Protein AF-A0A6A5UZW5-F1 (afdb_monomer_lite)

pLDDT: mean 86.9, std 13.1, range [46.72, 96.56]

InterPro domains:
  IPR001660 Sterile alpha motif domain [PF00536] (21-71)
  IPR013761 Sterile alpha motif/pointed domain superfamily [G3DSA:1.10.150.50] (16-81)
  IPR013761 Sterile alpha motif/pointed domain superfamily [SSF47769] (19-74)

Secondary structure (DSSP, 8-state):
----HHHHHHHHHHHHHHHHHHHTT-GGGHHHHHHTT--SHHHHTT--HHHHHHTT--HHHHHHHHHHHHHHHHHHS-----

Structure (mmCIF, N/CA/C/O backbone):
data_AF-A0A6A5UZW5-F1
#
_entry.id   AF-A0A6A5UZW5-F1
#
loop_
_atom_site.group_PDB
_atom_site.id
_atom_site.type_symbol
_atom_site.label_atom_id
_atom_site.label_alt_id
_atom_site.label_comp_id
_atom_site.label_asym_id
_atom_site.label_entity_id
_atom_site.label_seq_id
_atom_site.pdbx_PDB_ins_code
_atom_site.Cartn_x
_atom_site.Cartn_y
_atom_site.Cartn_z
_atom_site.occupancy
_atom_site.B_iso_or_equiv
_atom_site.auth_seq_id
_atom_site.auth_comp_id
_atom_site.auth_asym_id
_atom_site.auth_atom_id
_atom_site.pdbx_PDB_model_num
ATOM 1 N N . MET A 1 1 ? 32.894 -7.620 -4.480 1.00 46.72 1 MET A N 1
ATOM 2 C CA . MET A 1 1 ? 31.986 -6.489 -4.216 1.00 46.72 1 MET A CA 1
ATOM 3 C C . MET A 1 1 ? 30.898 -6.636 -5.255 1.00 46.72 1 MET A C 1
ATOM 5 O O . MET A 1 1 ? 31.193 -6.495 -6.429 1.00 46.72 1 MET A O 1
ATOM 9 N N . THR A 1 2 ? 29.768 -7.218 -4.868 1.00 53.59 2 THR A N 1
ATOM 10 C CA . THR A 1 2 ? 28.795 -7.772 -5.815 1.00 53.59 2 THR A CA 1
ATOM 11 C C . THR A 1 2 ? 27.953 -6.635 -6.377 1.00 53.59 2 THR A C 1
ATOM 13 O O . THR A 1 2 ? 26.972 -6.237 -5.759 1.00 53.59 2 THR A O 1
ATOM 16 N N . ASP A 1 3 ? 28.356 -6.092 -7.524 1.00 62.56 3 ASP A N 1
ATOM 17 C CA . ASP A 1 3 ? 27.491 -5.270 -8.370 1.00 62.56 3 ASP A CA 1
ATOM 18 C C . ASP A 1 3 ? 26.462 -6.202 -9.024 1.00 62.56 3 ASP A C 1
ATOM 20 O O . ASP A 1 3 ? 26.605 -6.598 -10.178 1.00 62.56 3 ASP A O 1
ATOM 24 N N . ASP A 1 4 ? 25.476 -6.650 -8.241 1.00 66.56 4 ASP A N 1
ATOM 25 C CA . ASP A 1 4 ? 24.322 -7.378 -8.762 1.00 66.56 4 ASP A CA 1
ATOM 26 C C . ASP A 1 4 ? 23.320 -6.357 -9.331 1.00 66.56 4 ASP A C 1
ATOM 28 O O . ASP A 1 4 ? 22.632 -5.673 -8.562 1.00 66.56 4 ASP A O 1
ATOM 32 N N . PRO A 1 5 ? 23.205 -6.225 -10.666 1.00 65.88 5 PRO A N 1
ATOM 33 C CA . PRO A 1 5 ? 22.303 -5.257 -11.283 1.00 65.88 5 PRO A CA 1
ATOM 34 C C . PRO A 1 5 ? 20.823 -5.541 -10.977 1.00 65.88 5 PRO A C 1
ATOM 36 O O . PRO A 1 5 ? 19.990 -4.636 -11.090 1.00 65.88 5 PRO A O 1
ATOM 39 N N . PHE A 1 6 ? 20.472 -6.764 -10.560 1.00 61.53 6 PHE A N 1
ATOM 40 C CA . PHE A 1 6 ? 19.103 -7.105 -10.172 1.00 61.53 6 PHE A CA 1
ATOM 41 C C . PHE A 1 6 ? 18.745 -6.553 -8.789 1.00 61.53 6 PHE A C 1
ATOM 43 O O . PHE A 1 6 ? 17.615 -6.095 -8.595 1.00 61.53 6 PHE A O 1
ATOM 50 N N . ALA A 1 7 ? 19.711 -6.486 -7.867 1.00 68.56 7 ALA A N 1
ATOM 51 C CA . ALA A 1 7 ? 19.512 -5.876 -6.553 1.00 68.56 7 ALA A CA 1
ATOM 52 C C . ALA A 1 7 ? 19.214 -4.372 -6.668 1.00 68.56 7 ALA A C 1
ATOM 54 O O . ALA A 1 7 ? 18.359 -3.844 -5.954 1.00 68.56 7 ALA A O 1
ATOM 55 N N . THR A 1 8 ? 19.852 -3.678 -7.616 1.00 73.75 8 THR A N 1
ATOM 56 C CA . THR A 1 8 ? 19.606 -2.250 -7.864 1.00 73.75 8 THR A CA 1
ATOM 57 C C . THR A 1 8 ? 18.177 -1.987 -8.340 1.00 73.75 8 THR A C 1
ATOM 59 O O . THR A 1 8 ? 17.522 -1.082 -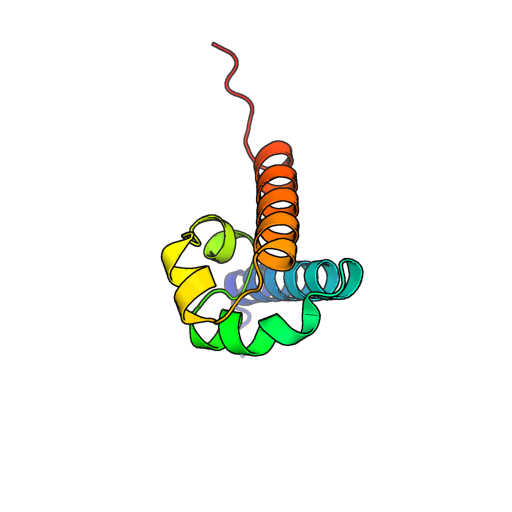7.825 1.00 73.75 8 THR A O 1
ATOM 62 N N . LYS A 1 9 ? 17.654 -2.791 -9.277 1.00 72.69 9 LYS A N 1
ATOM 63 C CA . LYS A 1 9 ? 16.281 -2.622 -9.787 1.00 72.69 9 LYS A CA 1
ATOM 64 C C . LYS A 1 9 ? 15.233 -2.860 -8.695 1.00 72.69 9 LYS A C 1
ATOM 66 O O . LYS A 1 9 ? 14.308 -2.061 -8.570 1.00 72.69 9 LYS A O 1
ATOM 71 N N . ALA A 1 10 ? 15.405 -3.914 -7.896 1.00 75.94 10 ALA A N 1
ATOM 72 C CA . ALA A 1 10 ? 14.520 -4.212 -6.769 1.00 75.94 10 ALA A CA 1
ATOM 73 C C . ALA A 1 10 ? 14.536 -3.085 -5.722 1.00 75.94 10 ALA A C 1
ATOM 75 O O . ALA A 1 10 ? 13.488 -2.656 -5.250 1.00 75.94 10 ALA A O 1
ATOM 76 N N . THR A 1 11 ? 15.716 -2.531 -5.429 1.00 82.88 11 THR A N 1
ATOM 77 C CA . THR A 1 11 ? 15.864 -1.415 -4.478 1.00 82.88 11 THR A CA 1
ATOM 78 C C . THR A 1 11 ? 15.154 -0.145 -4.962 1.00 82.88 11 THR A C 1
ATOM 80 O O . THR A 1 11 ? 14.499 0.533 -4.173 1.00 82.88 11 THR A O 1
ATOM 83 N N . ILE A 1 12 ? 15.232 0.170 -6.261 1.00 87.38 12 ILE A N 1
ATOM 84 C CA . ILE A 1 12 ? 14.518 1.318 -6.848 1.00 87.38 12 ILE A CA 1
ATOM 85 C C . ILE A 1 12 ? 13.002 1.099 -6.778 1.00 87.38 12 ILE A C 1
ATOM 87 O O . ILE A 1 12 ? 12.277 1.988 -6.336 1.00 87.38 12 ILE A O 1
ATOM 91 N N . GLY A 1 13 ? 12.525 -0.091 -7.160 1.00 86.75 13 GLY A N 1
ATOM 92 C CA . GLY A 1 13 ? 11.101 -0.434 -7.105 1.00 86.75 13 GLY A CA 1
ATOM 93 C C . GLY A 1 13 ? 10.525 -0.390 -5.686 1.00 86.75 13 GLY A C 1
ATOM 94 O O . GLY A 1 13 ? 9.407 0.093 -5.498 1.00 86.75 13 GLY A O 1
ATOM 95 N N . ALA A 1 14 ? 11.300 -0.831 -4.692 1.00 89.38 14 ALA A N 1
ATOM 96 C CA . ALA A 1 14 ? 10.939 -0.750 -3.279 1.00 89.38 14 ALA A CA 1
ATOM 97 C C . ALA A 1 14 ? 10.820 0.706 -2.804 1.00 89.38 14 ALA A C 1
ATOM 99 O O . ALA A 1 14 ? 9.794 1.094 -2.246 1.00 89.38 14 ALA A O 1
ATOM 100 N N . PHE A 1 15 ? 11.806 1.552 -3.117 1.00 92.12 15 PHE A N 1
ATOM 101 C CA . PHE A 1 15 ? 11.768 2.967 -2.741 1.00 92.12 15 PHE A CA 1
ATOM 102 C C . PHE A 1 15 ? 10.604 3.729 -3.403 1.00 92.12 15 PHE A C 1
ATOM 104 O O . PHE A 1 15 ? 9.934 4.548 -2.764 1.00 92.12 15 PHE A O 1
ATOM 111 N N . GLU A 1 16 ? 10.327 3.454 -4.683 1.00 92.38 16 GLU A N 1
ATOM 112 C CA . GLU A 1 16 ? 9.167 4.012 -5.390 1.00 92.38 16 GLU A CA 1
ATOM 113 C C . GLU A 1 16 ? 7.846 3.592 -4.736 1.00 92.38 16 GLU A C 1
ATOM 115 O O . GLU A 1 16 ? 6.920 4.402 -4.610 1.00 92.38 16 GLU A O 1
ATOM 120 N N . PHE A 1 17 ? 7.753 2.331 -4.312 1.00 94.12 17 PHE A N 1
ATOM 121 C CA . PHE A 1 17 ? 6.587 1.795 -3.622 1.00 94.12 17 PHE A CA 1
ATOM 122 C C . PHE A 1 17 ? 6.381 2.444 -2.247 1.00 94.12 17 PHE A C 1
ATOM 124 O O . PHE A 1 17 ? 5.295 2.962 -1.974 1.00 94.12 17 PHE A O 1
ATOM 131 N N . GLU A 1 18 ? 7.424 2.508 -1.421 1.00 94.50 18 GLU A N 1
ATOM 132 C CA . GLU A 1 18 ? 7.414 3.158 -0.102 1.00 94.50 18 GLU A CA 1
ATOM 133 C C . GLU A 1 18 ? 7.008 4.631 -0.199 1.00 94.50 18 GLU A C 1
ATOM 135 O O . GLU A 1 18 ? 6.110 5.099 0.512 1.00 94.50 18 GLU A O 1
ATOM 140 N N . THR A 1 19 ? 7.596 5.353 -1.155 1.00 95.38 19 THR A N 1
ATOM 141 C CA . THR A 1 19 ? 7.261 6.756 -1.423 1.00 95.38 19 THR A CA 1
ATOM 142 C C . THR A 1 19 ? 5.786 6.905 -1.799 1.00 95.38 19 THR A C 1
ATOM 144 O O . THR A 1 19 ? 5.098 7.802 -1.301 1.00 95.38 19 THR A O 1
ATOM 147 N N . ALA A 1 20 ? 5.260 6.017 -2.644 1.00 94.62 20 ALA A N 1
ATOM 148 C CA . ALA A 1 20 ? 3.858 6.054 -3.042 1.00 94.62 20 ALA A CA 1
ATOM 149 C C . ALA A 1 20 ? 2.911 5.754 -1.868 1.00 94.62 20 ALA A C 1
ATOM 151 O O . ALA A 1 20 ? 1.874 6.413 -1.744 1.00 94.62 20 ALA A O 1
ATOM 152 N N . LEU A 1 21 ? 3.253 4.801 -0.990 1.00 95.69 21 LEU A N 1
ATOM 153 C CA . LEU A 1 21 ? 2.487 4.523 0.232 1.00 95.69 21 LEU A CA 1
ATOM 154 C C . LEU A 1 21 ? 2.449 5.746 1.151 1.00 95.69 21 LEU A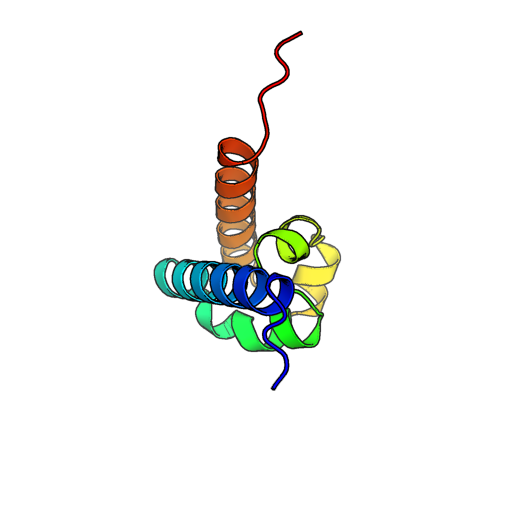 C 1
ATOM 156 O O . LEU A 1 21 ? 1.377 6.117 1.636 1.00 95.69 21 LEU A O 1
ATOM 160 N N . ALA A 1 22 ? 3.587 6.409 1.358 1.00 96.25 22 ALA A N 1
ATOM 161 C CA . ALA A 1 22 ? 3.662 7.620 2.169 1.00 96.25 22 ALA A CA 1
ATOM 162 C C . ALA A 1 22 ? 2.764 8.740 1.619 1.00 96.25 22 ALA A C 1
ATOM 164 O O . ALA A 1 22 ? 2.000 9.345 2.374 1.00 96.25 22 ALA A O 1
ATOM 165 N N . GLN A 1 23 ? 2.764 8.954 0.300 1.00 95.75 23 GLN A N 1
ATOM 166 C CA . GLN A 1 23 ? 1.955 9.992 -0.354 1.00 95.75 23 GLN A CA 1
ATOM 167 C C . GLN A 1 23 ? 0.441 9.825 -0.159 1.00 95.75 23 GLN A C 1
ATOM 169 O O . GLN A 1 23 ? -0.288 10.816 -0.142 1.00 95.75 23 GLN A O 1
ATOM 174 N N . VAL A 1 24 ? -0.055 8.594 -0.004 1.00 94.75 24 VAL A N 1
ATOM 175 C CA . VAL A 1 24 ? -1.494 8.321 0.199 1.00 94.75 24 VAL A CA 1
ATOM 176 C C . VAL A 1 24 ? -1.880 8.091 1.668 1.00 94.75 24 VAL A C 1
ATOM 178 O O . VAL A 1 24 ? -3.041 7.767 1.972 1.00 94.75 24 VAL A O 1
ATOM 181 N N . GLY A 1 25 ? -0.917 8.251 2.581 1.00 95.75 25 GLY A N 1
ATOM 182 C CA . GLY A 1 25 ? -1.090 8.027 4.015 1.00 95.75 25 GLY A CA 1
ATOM 183 C C . GLY A 1 25 ? -1.205 6.548 4.393 1.00 95.75 25 GLY A C 1
ATOM 184 O O . GLY A 1 25 ? -2.025 6.204 5.239 1.00 95.75 25 GLY A O 1
ATOM 185 N N . LEU A 1 26 ? -0.437 5.676 3.734 1.00 96.56 26 LEU A N 1
ATOM 186 C CA . LEU A 1 26 ? -0.354 4.236 4.007 1.00 96.56 26 LEU A CA 1
ATOM 187 C C . LEU A 1 26 ? 1.029 3.788 4.512 1.00 96.56 26 LEU A C 1
ATOM 189 O O . LEU A 1 26 ? 1.247 2.590 4.649 1.00 96.56 26 LEU A O 1
ATOM 193 N N . ALA A 1 27 ? 1.946 4.713 4.819 1.00 95.81 27 ALA A N 1
ATOM 194 C CA . ALA A 1 27 ? 3.301 4.386 5.285 1.00 95.81 27 ALA A CA 1
ATOM 195 C C . ALA A 1 27 ? 3.329 3.429 6.494 1.00 95.81 27 ALA A C 1
ATOM 197 O O . ALA A 1 27 ? 4.213 2.589 6.588 1.00 95.81 27 ALA A O 1
ATOM 198 N N . GLN A 1 28 ? 2.323 3.476 7.377 1.00 94.81 28 GLN A N 1
ATOM 199 C CA . GLN A 1 28 ? 2.227 2.556 8.519 1.00 94.81 28 GLN A CA 1
ATOM 200 C C . GLN A 1 28 ? 2.136 1.068 8.130 1.00 94.81 28 GLN A C 1
ATOM 202 O O . GLN A 1 28 ? 2.359 0.203 8.971 1.00 94.81 28 GLN A O 1
ATOM 207 N N . TYR A 1 29 ? 1.788 0.767 6.877 1.00 95.12 29 TYR A N 1
ATOM 208 C CA . TYR A 1 29 ? 1.672 -0.593 6.370 1.00 95.12 29 TYR A CA 1
ATOM 209 C C . TYR A 1 29 ? 2.967 -1.111 5.733 1.00 95.12 29 TYR A C 1
ATOM 211 O O . TYR A 1 29 ? 3.011 -2.287 5.394 1.00 95.12 29 TYR A O 1
ATOM 219 N N . GLU A 1 30 ? 4.018 -0.290 5.603 1.00 94.25 30 GLU A N 1
ATOM 220 C CA . GLU A 1 30 ? 5.317 -0.711 5.048 1.00 94.25 30 GLU A CA 1
ATOM 221 C C . GLU A 1 30 ? 5.895 -1.913 5.805 1.00 94.25 30 GLU A C 1
ATOM 223 O O . GLU A 1 30 ? 6.249 -2.914 5.188 1.00 94.25 30 GLU A O 1
ATOM 228 N N . GLY A 1 31 ? 5.936 -1.838 7.140 1.00 94.00 31 GLY A N 1
ATOM 229 C CA . GLY A 1 31 ? 6.434 -2.920 7.993 1.00 94.00 31 GLY A CA 1
ATOM 230 C C . GLY A 1 31 ? 5.675 -4.233 7.772 1.00 94.00 31 GLY A C 1
ATOM 231 O O . GLY A 1 31 ? 6.286 -5.196 7.310 1.00 94.00 31 GLY A O 1
ATOM 232 N N . PRO A 1 32 ? 4.345 -4.268 7.999 1.00 94.88 32 PRO A N 1
ATOM 233 C CA . PRO A 1 32 ? 3.532 -5.456 7.742 1.00 94.88 32 PRO A CA 1
ATOM 234 C C . PRO A 1 32 ? 3.662 -5.992 6.310 1.00 94.88 32 PRO A C 1
ATOM 236 O O . PRO A 1 32 ? 3.807 -7.192 6.108 1.00 94.88 32 PRO A O 1
ATOM 239 N N . LEU A 1 33 ? 3.668 -5.120 5.298 1.00 94.44 33 LEU A N 1
ATOM 240 C CA . LEU A 1 33 ? 3.846 -5.542 3.907 1.00 94.44 33 LEU A CA 1
ATOM 241 C C . LEU A 1 33 ? 5.196 -6.240 3.704 1.00 94.44 33 LEU A C 1
ATOM 243 O O . LEU A 1 33 ? 5.235 -7.334 3.140 1.00 94.44 33 LEU A O 1
ATOM 247 N N . ARG A 1 34 ? 6.281 -5.663 4.230 1.00 93.44 34 ARG A N 1
ATOM 248 C CA . ARG A 1 34 ? 7.632 -6.227 4.141 1.00 93.44 34 ARG A CA 1
ATOM 249 C C . ARG A 1 34 ? 7.757 -7.557 4.886 1.00 93.44 34 ARG A C 1
ATOM 251 O O . ARG A 1 34 ? 8.348 -8.491 4.349 1.00 93.44 34 ARG A O 1
ATOM 258 N N . GLU A 1 35 ? 7.166 -7.671 6.073 1.00 93.50 35 GLU A N 1
ATOM 259 C CA . GLU A 1 35 ? 7.120 -8.918 6.857 1.00 93.50 35 GLU A CA 1
ATOM 260 C C . GLU A 1 35 ? 6.397 -10.049 6.113 1.00 93.50 35 GLU A C 1
ATOM 262 O O . GLU A 1 35 ? 6.773 -11.215 6.228 1.00 93.50 35 GLU A O 1
ATOM 267 N N . HIS A 1 36 ? 5.401 -9.701 5.297 1.00 92.56 36 HIS A N 1
ATOM 268 C CA . HIS A 1 36 ? 4.670 -10.634 4.443 1.00 92.56 36 HIS A CA 1
ATOM 269 C C . HIS A 1 36 ? 5.295 -10.835 3.047 1.00 92.56 36 HIS A C 1
ATOM 271 O O . HIS A 1 36 ? 4.739 -11.575 2.235 1.00 92.56 36 HIS A O 1
ATOM 277 N N . GLY A 1 37 ? 6.452 -10.225 2.765 1.00 91.62 37 GLY A N 1
ATOM 278 C CA . GLY A 1 37 ? 7.188 -10.384 1.506 1.00 91.62 37 GLY A CA 1
ATOM 279 C C . GLY A 1 37 ? 6.752 -9.454 0.367 1.00 91.62 37 GLY A C 1
ATOM 280 O O . GLY A 1 37 ? 7.202 -9.627 -0.764 1.00 91.62 37 GLY A O 1
ATOM 281 N N . PHE A 1 38 ? 5.907 -8.460 0.643 1.00 94.25 38 PHE A N 1
ATOM 282 C CA . PHE A 1 38 ? 5.517 -7.419 -0.311 1.00 94.25 38 PHE A CA 1
ATOM 283 C C . PHE A 1 38 ? 6.506 -6.249 -0.233 1.00 94.25 38 PHE A C 1
ATOM 285 O O . PHE A 1 38 ? 6.317 -5.307 0.537 1.00 94.25 38 PHE A O 1
ATOM 292 N N . LEU A 1 39 ? 7.593 -6.346 -1.000 1.00 92.31 39 LEU A N 1
ATOM 293 C CA . LEU A 1 39 ? 8.726 -5.412 -0.958 1.00 92.31 39 LEU A CA 1
ATOM 294 C C . LEU A 1 39 ? 8.606 -4.260 -1.962 1.00 92.31 39 LEU A C 1
ATOM 296 O O . LEU A 1 39 ? 9.225 -3.218 -1.779 1.00 92.31 39 LEU A O 1
ATOM 300 N N . ASP A 1 40 ? 7.844 -4.452 -3.033 1.00 93.62 40 ASP A N 1
ATOM 301 C CA . ASP A 1 40 ? 7.800 -3.559 -4.187 1.00 93.62 40 ASP A CA 1
ATOM 302 C C . ASP A 1 40 ? 6.469 -3.669 -4.948 1.00 93.62 40 ASP A C 1
ATOM 304 O O . ASP A 1 40 ? 5.552 -4.409 -4.581 1.00 93.62 40 ASP A O 1
ATOM 308 N N . TRP A 1 41 ? 6.360 -2.921 -6.047 1.00 93.12 41 TRP A N 1
ATOM 309 C CA . TRP A 1 41 ? 5.184 -2.963 -6.908 1.00 93.12 41 TRP A CA 1
ATOM 310 C C . TRP A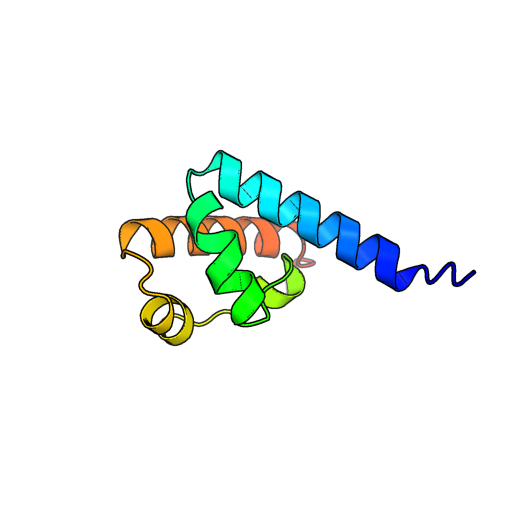 1 41 ? 4.935 -4.329 -7.559 1.00 93.12 41 TRP A C 1
ATOM 312 O O . TRP A 1 41 ? 3.778 -4.689 -7.770 1.00 93.12 41 TRP A O 1
ATOM 322 N N . GLU A 1 42 ? 5.979 -5.087 -7.888 1.00 89.94 42 GLU A N 1
ATOM 323 C CA . GLU A 1 42 ? 5.842 -6.391 -8.542 1.00 89.94 42 GLU A CA 1
ATOM 324 C C . GLU A 1 42 ? 5.195 -7.398 -7.586 1.00 89.94 42 GLU A C 1
ATOM 326 O O . GLU A 1 42 ? 4.148 -7.970 -7.895 1.00 89.94 42 GLU A O 1
ATOM 331 N N . SER A 1 43 ? 5.734 -7.509 -6.374 1.00 92.12 43 SER A N 1
ATOM 332 C CA . SER A 1 43 ? 5.198 -8.367 -5.315 1.00 92.12 43 SER A CA 1
ATOM 333 C C . SER A 1 43 ? 3.806 -7.927 -4.848 1.00 92.12 43 SER A C 1
ATOM 335 O O . SER A 1 43 ? 2.902 -8.760 -4.735 1.00 92.12 43 SER A O 1
ATOM 337 N N . VAL A 1 44 ? 3.574 -6.626 -4.628 1.00 94.38 44 VAL A N 1
ATOM 338 C CA . VAL A 1 44 ? 2.283 -6.138 -4.108 1.00 94.38 44 VAL A CA 1
ATOM 339 C C . VAL A 1 44 ? 1.142 -6.272 -5.119 1.00 94.38 44 VAL A C 1
ATOM 341 O O . VAL A 1 44 ? -0.016 -6.344 -4.717 1.00 94.38 44 VAL A O 1
ATOM 344 N N . THR A 1 45 ? 1.417 -6.342 -6.428 1.00 93.19 45 THR A N 1
ATOM 345 C CA . THR A 1 45 ? 0.344 -6.558 -7.418 1.00 93.19 45 THR A CA 1
ATOM 346 C C . THR A 1 45 ? -0.363 -7.904 -7.253 1.00 93.19 45 THR A C 1
ATOM 348 O O . THR A 1 45 ? -1.523 -8.024 -7.648 1.00 93.19 45 THR A O 1
ATOM 351 N N . GLY A 1 46 ? 0.297 -8.886 -6.628 1.00 90.94 46 GLY A N 1
ATOM 352 C CA . GLY A 1 46 ? -0.272 -10.194 -6.303 1.00 90.94 46 GLY A CA 1
ATOM 353 C C . GLY A 1 46 ? -1.023 -10.263 -4.969 1.00 90.94 46 GLY A C 1
ATOM 354 O O . GLY A 1 46 ? -1.534 -11.328 -4.629 1.00 90.94 46 GLY A O 1
ATOM 355 N N . ILE A 1 47 ? -1.095 -9.170 -4.201 1.00 94.06 47 ILE A N 1
ATOM 356 C CA . ILE A 1 47 ? -1.714 -9.176 -2.870 1.00 94.06 4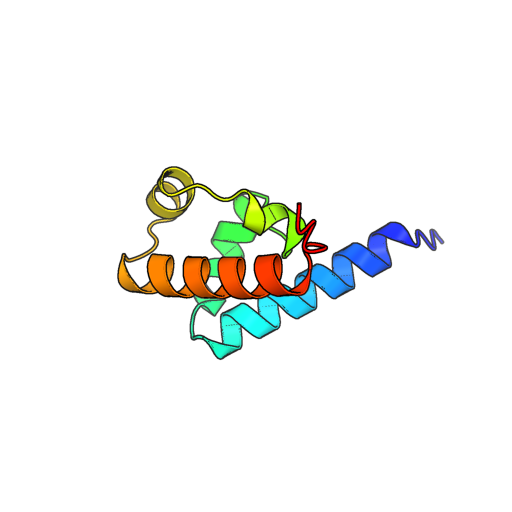7 ILE A CA 1
ATOM 357 C C . ILE A 1 47 ? -3.221 -9.454 -2.940 1.00 94.06 47 ILE A C 1
ATOM 359 O O . ILE A 1 47 ? -3.956 -8.827 -3.711 1.00 94.06 47 ILE A O 1
ATOM 363 N N . THR A 1 48 ? -3.713 -10.364 -2.098 1.00 91.94 48 THR A N 1
ATOM 364 C CA . THR A 1 48 ? -5.146 -10.683 -2.042 1.00 91.94 48 THR A CA 1
ATOM 365 C C . THR A 1 48 ? -5.875 -9.880 -0.965 1.00 91.94 48 THR A C 1
ATOM 367 O O . THR A 1 48 ? -5.280 -9.298 -0.053 1.00 91.94 48 THR A O 1
ATOM 370 N N . GLU A 1 49 ? -7.209 -9.865 -1.027 1.00 89.00 49 GLU A N 1
ATOM 371 C CA . GLU A 1 49 ? -8.020 -9.280 0.046 1.00 89.00 49 GLU A CA 1
ATOM 372 C C . GLU A 1 49 ? -7.832 -10.001 1.385 1.00 89.00 49 GLU A C 1
ATOM 374 O O . GLU A 1 49 ? -7.830 -9.357 2.435 1.00 89.00 49 GLU A O 1
ATOM 379 N N . SER A 1 50 ? -7.614 -11.317 1.351 1.00 90.12 50 SER A N 1
ATOM 380 C CA . SER A 1 50 ? -7.334 -12.111 2.544 1.00 90.12 50 SER A CA 1
ATOM 381 C C . SER A 1 50 ? -5.995 -11.744 3.183 1.00 90.12 50 SER A C 1
ATOM 383 O O . SER A 1 50 ? -5.916 -11.701 4.407 1.00 90.12 50 SER A O 1
ATOM 385 N N . ASP A 1 51 ? -4.967 -11.427 2.393 1.00 93.75 51 ASP A N 1
ATOM 386 C CA . ASP A 1 51 ? -3.667 -10.985 2.921 1.00 93.75 51 ASP A CA 1
ATOM 387 C C . ASP A 1 51 ? -3.788 -9.613 3.585 1.00 93.75 51 ASP A C 1
ATOM 389 O O . ASP A 1 51 ? -3.376 -9.435 4.730 1.00 93.75 51 ASP A O 1
ATOM 393 N N . MET A 1 52 ? -4.465 -8.667 2.924 1.00 93.62 52 MET A N 1
ATOM 394 C CA . MET A 1 52 ? -4.781 -7.362 3.516 1.00 93.62 52 MET A CA 1
ATOM 395 C C . MET A 1 52 ? -5.601 -7.497 4.807 1.00 93.62 52 MET A C 1
ATOM 397 O O . MET A 1 52 ? -5.413 -6.722 5.742 1.00 93.62 52 MET A O 1
ATOM 401 N N . ALA A 1 53 ? -6.515 -8.469 4.876 1.00 90.38 53 ALA A N 1
ATOM 402 C CA . ALA A 1 53 ? -7.284 -8.736 6.085 1.00 90.38 53 ALA A CA 1
ATOM 403 C C . ALA A 1 53 ? -6.430 -9.315 7.222 1.00 90.38 53 ALA A C 1
ATOM 405 O O . ALA A 1 53 ? -6.635 -8.918 8.362 1.00 90.38 53 ALA A O 1
ATOM 406 N N . LYS A 1 54 ? -5.466 -10.196 6.923 1.00 92.62 54 LYS A N 1
ATOM 407 C CA . LYS A 1 54 ? -4.519 -10.738 7.916 1.00 92.62 54 LYS A CA 1
ATOM 408 C C . LYS A 1 54 ? -3.585 -9.671 8.490 1.00 92.62 54 LYS A C 1
ATOM 410 O O . LYS A 1 54 ? -3.190 -9.788 9.639 1.00 92.62 54 LYS A O 1
ATOM 415 N N . MET A 1 55 ? -3.260 -8.644 7.706 1.00 93.69 55 MET A N 1
ATOM 416 C CA . MET A 1 55 ? -2.440 -7.500 8.129 1.00 93.69 55 MET A CA 1
ATOM 417 C C . MET A 1 55 ? -3.268 -6.344 8.726 1.00 93.69 55 MET A C 1
ATOM 419 O O . MET A 1 55 ? -2.803 -5.205 8.760 1.00 93.69 55 MET A O 1
ATOM 423 N N . ASP A 1 56 ? -4.522 -6.596 9.117 1.00 92.81 56 ASP A N 1
ATOM 424 C CA . ASP A 1 56 ? -5.421 -5.602 9.719 1.00 92.81 56 ASP A CA 1
ATOM 425 C C . ASP A 1 56 ? -5.587 -4.302 8.905 1.00 92.81 56 ASP A C 1
ATOM 427 O O . ASP A 1 56 ? -5.842 -3.213 9.438 1.00 92.81 56 ASP A O 1
ATOM 431 N N . PHE A 1 57 ? -5.514 -4.383 7.570 1.00 94.19 57 PHE A N 1
ATOM 432 C CA . PHE A 1 57 ? -5.839 -3.226 6.740 1.00 94.19 57 PHE A CA 1
ATOM 433 C C . PHE A 1 57 ? -7.290 -2.823 6.970 1.00 94.19 57 PHE A C 1
ATOM 435 O O . PHE A 1 57 ? -8.217 -3.629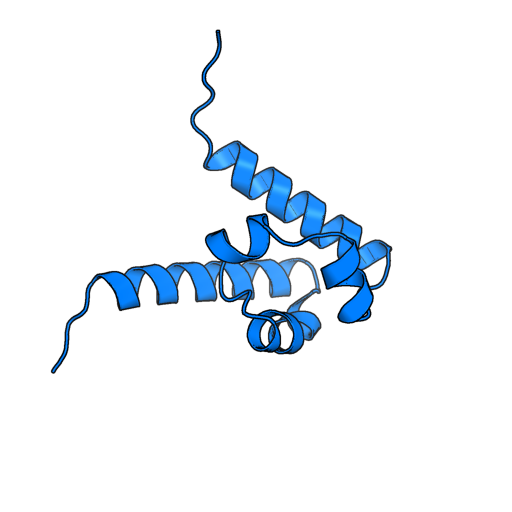 6.815 1.00 94.19 57 PHE A O 1
ATOM 442 N N . ARG A 1 58 ? -7.514 -1.536 7.224 1.00 95.38 58 ARG A N 1
ATOM 443 C CA . ARG A 1 58 ? -8.866 -0.975 7.286 1.00 95.38 58 ARG A CA 1
ATOM 444 C C . ARG A 1 58 ? -9.467 -0.948 5.883 1.00 95.38 58 ARG A C 1
ATOM 446 O O . ARG A 1 58 ? -8.764 -0.713 4.906 1.00 95.38 58 ARG A O 1
ATOM 453 N N . LEU A 1 59 ? -10.788 -1.103 5.760 1.00 93.81 59 LEU A N 1
ATOM 454 C CA . LEU A 1 59 ? -11.471 -1.133 4.455 1.00 93.81 59 LEU A CA 1
ATOM 455 C C . LEU A 1 59 ? -11.147 0.085 3.565 1.00 93.81 59 LEU A C 1
ATOM 457 O O . LEU A 1 59 ? -10.985 -0.052 2.352 1.00 93.81 59 LEU A O 1
ATOM 461 N N . GLY A 1 60 ? -11.039 1.279 4.158 1.00 95.44 60 GLY A N 1
ATOM 462 C CA . GLY A 1 60 ? -10.650 2.496 3.439 1.00 95.44 60 GLY A CA 1
ATOM 463 C C . GLY A 1 60 ? -9.232 2.421 2.866 1.00 95.44 60 GLY A C 1
ATOM 464 O O . GLY A 1 60 ? -9.011 2.813 1.721 1.00 95.44 60 GLY A O 1
ATOM 465 N N . ASP A 1 61 ? -8.305 1.845 3.623 1.00 96.19 61 ASP A N 1
ATOM 466 C CA . ASP A 1 61 ? -6.899 1.712 3.249 1.00 96.19 61 ASP A CA 1
ATOM 467 C C . ASP A 1 61 ? -6.697 0.623 2.195 1.00 96.19 61 ASP A C 1
ATOM 469 O O . ASP A 1 61 ? -6.013 0.861 1.199 1.00 96.19 61 ASP A O 1
ATOM 473 N N . ARG A 1 62 ? -7.426 -0.500 2.303 1.00 95.44 62 ARG A N 1
ATOM 474 C CA . ARG A 1 62 ? -7.502 -1.521 1.237 1.00 95.44 62 ARG A CA 1
ATOM 475 C C . ARG A 1 62 ? -7.899 -0.892 -0.092 1.00 95.44 62 ARG A C 1
ATOM 477 O O . ARG A 1 62 ? -7.264 -1.120 -1.115 1.00 95.44 62 ARG A O 1
ATOM 484 N N . ARG A 1 63 ? -8.936 -0.046 -0.084 1.00 95.50 63 ARG A N 1
ATOM 485 C CA . ARG A 1 63 ? -9.409 0.647 -1.292 1.00 95.50 63 ARG A CA 1
ATOM 486 C C . ARG A 1 63 ? -8.371 1.616 -1.853 1.00 95.50 63 ARG A C 1
ATOM 488 O O . ARG A 1 63 ? -8.316 1.770 -3.070 1.00 95.50 63 ARG A O 1
ATOM 495 N N . LYS A 1 64 ? -7.576 2.286 -1.014 1.00 95.75 64 LYS A N 1
ATOM 496 C CA . LYS A 1 64 ? -6.475 3.144 -1.481 1.00 95.75 64 LYS A CA 1
ATOM 497 C C . LYS A 1 64 ? -5.385 2.307 -2.151 1.00 95.75 64 LYS A C 1
ATOM 499 O O . LYS A 1 64 ? -5.053 2.592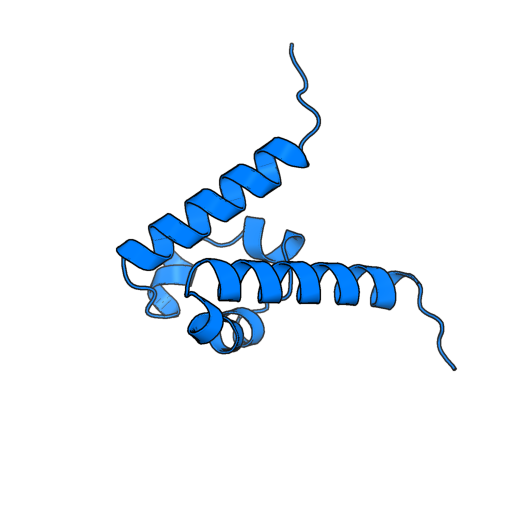 -3.300 1.00 95.75 64 LYS A O 1
ATOM 504 N N . LEU A 1 65 ? -4.922 1.246 -1.487 1.00 95.19 65 LEU A N 1
ATOM 505 C CA . LEU A 1 65 ? -3.894 0.349 -2.018 1.00 95.19 65 LEU A CA 1
ATOM 506 C C . LEU A 1 65 ? -4.332 -0.266 -3.355 1.00 95.19 65 LEU A C 1
ATOM 508 O O . LEU A 1 65 ? -3.634 -0.142 -4.355 1.00 95.19 65 LEU A O 1
ATOM 512 N N . GLN A 1 66 ? -5.548 -0.812 -3.415 1.00 94.50 66 GLN A N 1
ATOM 513 C CA . GLN A 1 66 ? -6.123 -1.391 -4.634 1.00 94.50 66 GLN A CA 1
ATOM 514 C C . GLN A 1 66 ? -6.234 -0.379 -5.787 1.00 94.50 66 GLN A C 1
ATOM 516 O O . GLN A 1 66 ? -5.971 -0.714 -6.942 1.00 94.50 66 GLN A O 1
ATOM 521 N N . ARG A 1 67 ? -6.576 0.889 -5.506 1.00 94.69 67 ARG A N 1
ATOM 522 C CA . ARG A 1 67 ? -6.571 1.945 -6.536 1.00 94.69 67 ARG A CA 1
ATOM 523 C C . ARG A 1 67 ? -5.165 2.221 -7.061 1.00 94.69 67 ARG A C 1
ATOM 525 O O . ARG A 1 67 ? -5.018 2.431 -8.265 1.00 94.69 67 ARG A O 1
ATOM 532 N N . MET A 1 68 ? -4.159 2.238 -6.188 1.00 94.69 68 MET A N 1
ATOM 533 C CA . MET A 1 68 ? -2.775 2.454 -6.604 1.00 94.69 68 MET A CA 1
ATOM 534 C C . MET A 1 68 ? -2.250 1.278 -7.427 1.00 94.69 68 MET A C 1
ATOM 536 O O . MET A 1 68 ? -1.726 1.518 -8.511 1.00 94.69 68 MET A O 1
ATOM 540 N N . ILE A 1 69 ? -2.487 0.036 -6.984 1.00 93.81 69 ILE A N 1
ATOM 541 C CA . ILE A 1 69 ? -2.154 -1.184 -7.737 1.00 93.81 69 ILE A CA 1
ATOM 542 C C . ILE A 1 69 ? -2.788 -1.116 -9.124 1.00 93.81 69 ILE A C 1
ATOM 544 O O . ILE A 1 69 ? -2.092 -1.205 -10.129 1.00 93.81 69 ILE A O 1
ATOM 548 N N . ARG A 1 70 ? -4.093 -0.825 -9.209 1.00 93.69 70 ARG A N 1
ATOM 549 C CA . ARG A 1 70 ? -4.783 -0.685 -10.499 1.00 93.69 70 ARG A CA 1
ATOM 550 C C . ARG A 1 70 ? -4.150 0.381 -11.395 1.00 93.69 70 ARG A C 1
ATOM 552 O O . ARG A 1 70 ? -4.054 0.170 -12.605 1.00 93.69 70 ARG A O 1
ATOM 559 N N . LYS A 1 71 ? -3.742 1.526 -10.835 1.00 92.00 71 LYS A N 1
ATOM 560 C CA . LYS A 1 71 ? -3.057 2.592 -11.585 1.00 92.00 71 LYS A CA 1
ATOM 561 C C . LYS A 1 71 ? -1.705 2.104 -12.108 1.00 92.00 71 LYS A C 1
ATOM 563 O O . LYS A 1 71 ? -1.446 2.270 -13.296 1.00 92.00 71 LYS A O 1
ATOM 568 N N . TYR A 1 72 ? -0.899 1.474 -11.255 1.00 90.56 72 TYR A N 1
ATOM 569 C CA . TYR A 1 72 ? 0.396 0.903 -11.617 1.00 90.56 72 TYR A CA 1
ATOM 570 C C . TYR A 1 72 ? 0.254 -0.154 -12.720 1.00 90.56 72 TYR A C 1
ATOM 572 O O . TYR A 1 72 ? 0.841 -0.009 -13.790 1.00 90.56 72 TYR A O 1
ATOM 580 N N . THR A 1 73 ? -0.627 -1.143 -12.537 1.00 89.38 73 THR A N 1
ATOM 581 C CA . THR A 1 73 ? -0.891 -2.192 -13.534 1.00 89.38 73 THR A CA 1
ATOM 582 C C . THR A 1 73 ? -1.381 -1.605 -14.856 1.00 89.38 73 THR A C 1
ATOM 584 O O . THR A 1 73 ? -0.936 -2.035 -15.914 1.00 89.38 73 THR A O 1
ATOM 587 N N . THR A 1 74 ? -2.252 -0.590 -14.834 1.00 90.50 74 THR A N 1
ATOM 588 C CA . THR A 1 74 ? -2.743 0.052 -16.070 1.00 90.50 74 THR A CA 1
ATOM 589 C C . THR A 1 74 ? -1.631 0.761 -16.848 1.00 90.50 74 THR A C 1
ATOM 591 O O . THR A 1 74 ? -1.695 0.806 -18.075 1.00 90.50 74 THR A O 1
ATOM 594 N N . LEU A 1 75 ? -0.642 1.333 -16.155 1.00 84.94 75 LEU A N 1
ATOM 595 C CA . LEU A 1 75 ? 0.495 2.019 -16.775 1.00 84.94 75 LEU A CA 1
ATOM 596 C C . LEU A 1 75 ? 1.564 1.041 -17.271 1.00 84.94 75 LEU A C 1
ATOM 598 O O . LEU A 1 75 ? 2.193 1.310 -18.289 1.00 84.94 75 LEU A O 1
ATOM 602 N N . ASN A 1 76 ? 1.753 -0.075 -16.565 1.00 81.62 76 ASN A N 1
ATOM 603 C CA . ASN A 1 76 ? 2.851 -1.009 -16.815 1.00 81.62 76 ASN A CA 1
ATOM 604 C C . ASN A 1 76 ? 2.456 -2.219 -17.680 1.00 81.62 76 ASN A C 1
ATOM 606 O O . ASN A 1 76 ? 3.321 -2.927 -18.187 1.00 81.62 76 ASN A O 1
ATOM 610 N N . THR A 1 77 ? 1.158 -2.472 -17.873 1.00 72.19 77 THR A N 1
ATOM 611 C CA . THR A 1 77 ? 0.691 -3.559 -18.744 1.00 72.19 77 THR A CA 1
ATOM 612 C C . THR A 1 77 ? 0.630 -3.077 -20.195 1.00 72.19 77 THR A C 1
ATOM 614 O O . THR A 1 77 ? -0.099 -2.118 -20.480 1.00 72.19 77 THR A O 1
ATOM 617 N N . PRO A 1 78 ? 1.305 -3.748 -21.148 1.00 58.62 78 PRO A N 1
ATOM 618 C CA . PRO A 1 78 ? 1.081 -3.488 -22.561 1.00 58.62 78 PRO A CA 1
ATOM 619 C C . PRO A 1 78 ? -0.366 -3.862 -22.891 1.00 58.62 78 PRO A C 1
ATOM 621 O O . PRO A 1 78 ? -0.767 -5.020 -22.791 1.00 58.62 78 PRO A O 1
ATOM 624 N N . LYS A 1 79 ? -1.181 -2.867 -23.255 1.00 55.69 79 LYS A N 1
ATOM 625 C CA . LYS A 1 79 ? -2.545 -3.094 -23.745 1.00 55.69 79 LYS A CA 1
ATOM 626 C C . LYS A 1 79 ? -2.476 -3.929 -25.025 1.00 55.69 79 LYS A C 1
ATOM 628 O O . LYS A 1 79 ? -2.356 -3.370 -26.112 1.00 55.69 79 LYS A O 1
ATOM 633 N N . VAL A 1 80 ? -2.611 -5.247 -24.907 1.00 56.34 80 VAL A N 1
ATOM 634 C CA . VAL A 1 80 ? -2.989 -6.101 -26.035 1.00 56.34 80 VAL A CA 1
ATOM 635 C C . VAL A 1 80 ? -4.451 -5.778 -26.333 1.00 56.34 80 VAL A C 1
ATOM 637 O O . VAL A 1 80 ? -5.370 -6.310 -25.716 1.00 56.34 80 VAL A O 1
ATOM 640 N N . ARG A 1 81 ? -4.660 -4.794 -27.209 1.00 55.00 81 ARG A N 1
ATOM 641 C CA . ARG A 1 81 ? -5.943 -4.596 -27.880 1.00 55.00 81 ARG A CA 1
ATOM 642 C C . ARG A 1 81 ? -6.038 -5.679 -28.950 1.00 55.00 81 ARG A C 1
ATOM 644 O O . ARG A 1 81 ? -5.309 -5.603 -29.934 1.00 55.00 81 ARG A O 1
ATOM 651 N N . ILE A 1 82 ? -6.868 -6.685 -28.690 1.00 48.34 82 ILE A N 1
ATOM 652 C CA . ILE A 1 82 ? -7.387 -7.607 -29.707 1.00 48.34 82 ILE A CA 1
ATOM 653 C C . ILE A 1 82 ? -8.547 -6.903 -30.410 1.00 48.34 82 ILE A C 1
ATOM 655 O O . ILE A 1 82 ? -9.320 -6.226 -29.689 1.00 48.34 82 ILE A O 1
#

Organism: NCBI:txid1447943

Radius of gyration: 13.86 Å; chains: 1; bounding box: 44×22×39 Å

Sequence (82 aa):
MTDDPFATKATIGAFEFETALAQVGLAQYEGPLREHGFLDWESVTGITESDMAKMDFRLGDRRKLQRMIRKYTTLNTPKVRI

Foldseek 3Di:
DDPPVVVVVLVVQLVVACVLCVVLVNNVCCVVCVVVVNRGLVSLLPDDPVSCVVSVPDPVRVVVSVVVNVVVCVVPDDPPDD